Protein AF-A0A073J3J5-F1 (afdb_monomer)

Secondary structure (DSSP, 8-state):
-HHHHHHHHHH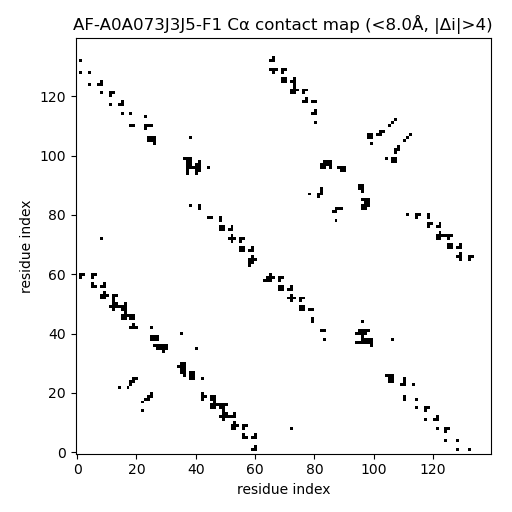HHHHHHHIIIIIS----SBPTTSSB-HHHHHHHHHHHHHHHHHHHHHHHHHTSSHHHHHHHHHHHHHHHHHTTTTSS--EETTEE----S-TTSHIIIIIHHHHHHHHHHHHHHHHHHHHHHHHTTTT-

Foldseek 3Di:
DLQVLLVVQLVLLVCQLCLCPHVQDWDADADPVRHGDLSVVLNVLSNVLSVLSNVLSVCSNVVHPQLVSLVSSLVSLVCSQCQQCPVPWDADDPHTHYHDPDCPGSCNPPRNVVSVVSSVSSNVSSVVSNVVVVVVVVVD

Mean predicted aligned error: 5.1 Å

Nearest PDB structures (foldseek):
  1yo7-assembly2_B  TM=6.141E-01  e=3.987E+00  Escherichia coli
  7uj2-assembly1_B  TM=2.692E-01  e=4.645E+00  Borreliella burgdorferi 297

Structure (mmCIF, N/CA/C/O backbone):
data_AF-A0A073J3J5-F1
#
_entry.id   AF-A0A073J3J5-F1
#
loop_
_atom_site.group_PDB
_atom_site.id
_atom_site.type_symbol
_atom_site.label_atom_id
_atom_site.label_alt_id
_atom_site.label_comp_id
_atom_site.label_asym_id
_atom_site.label_entity_id
_atom_site.label_seq_id
_atom_site.pdbx_PDB_ins_code
_atom_site.Cartn_x
_atom_site.Cartn_y
_atom_site.Cartn_z
_atom_site.occupancy
_atom_site.B_iso_or_equiv
_atom_site.auth_seq_id
_atom_site.auth_comp_id
_atom_site.auth_asym_id
_atom_site.auth_atom_id
_atom_site.pdbx_PDB_model_num
ATOM 1 N N . MET A 1 1 ? -12.048 -4.788 20.845 1.00 62.94 1 MET A N 1
ATOM 2 C CA . MET A 1 1 ? -12.140 -4.844 19.369 1.00 62.94 1 MET A CA 1
ATOM 3 C C . MET A 1 1 ? -11.304 -3.786 18.645 1.00 62.94 1 MET A C 1
ATOM 5 O O . MET A 1 1 ? -10.490 -4.190 17.842 1.00 62.94 1 MET A O 1
ATOM 9 N N . ARG A 1 2 ? -11.374 -2.472 18.931 1.00 74.94 2 ARG A N 1
ATOM 10 C CA . ARG A 1 2 ? -10.557 -1.470 18.193 1.00 74.94 2 ARG A CA 1
ATOM 11 C C . ARG A 1 2 ? -9.045 -1.758 18.168 1.00 74.94 2 ARG A C 1
ATOM 13 O O . ARG A 1 2 ? -8.444 -1.746 17.106 1.00 74.94 2 ARG A O 1
ATOM 20 N N . ARG A 1 3 ? -8.448 -2.045 19.331 1.00 85.81 3 ARG A N 1
ATOM 21 C CA . ARG A 1 3 ? -7.006 -2.322 19.459 1.00 85.81 3 ARG A CA 1
ATOM 22 C C . ARG A 1 3 ? -6.532 -3.499 18.587 1.00 85.81 3 ARG A C 1
ATOM 24 O O . ARG A 1 3 ? -5.619 -3.269 17.810 1.00 85.81 3 ARG A O 1
ATOM 31 N N . PRO A 1 4 ? -7.142 -4.702 18.612 1.00 88.06 4 PRO A N 1
ATOM 32 C CA . PRO A 1 4 ? -6.686 -5.789 17.743 1.00 88.06 4 PRO A CA 1
ATOM 33 C C . PRO A 1 4 ? -6.826 -5.472 16.246 1.00 88.06 4 PRO A C 1
ATOM 35 O O . PRO A 1 4 ? -5.890 -5.744 15.504 1.00 88.06 4 PRO A O 1
ATOM 38 N N . PHE A 1 5 ? -7.910 -4.815 15.805 1.00 90.06 5 PHE A N 1
ATOM 39 C CA . PHE A 1 5 ? -8.034 -4.376 14.405 1.00 90.06 5 PHE A CA 1
ATOM 40 C C . PHE A 1 5 ? -6.933 -3.383 14.013 1.00 90.06 5 PHE A C 1
ATOM 42 O O . PHE A 1 5 ? -6.322 -3.520 12.956 1.00 90.06 5 PHE A O 1
ATOM 49 N N . SER A 1 6 ? -6.630 -2.412 14.878 1.00 91.94 6 SER A N 1
ATOM 50 C CA . SER A 1 6 ? -5.545 -1.456 14.646 1.00 91.94 6 SER A CA 1
ATOM 51 C C . SER A 1 6 ? -4.160 -2.121 14.656 1.00 91.94 6 SER A C 1
ATOM 53 O O . SER A 1 6 ? -3.354 -1.807 13.791 1.00 91.94 6 SER A O 1
ATOM 55 N N . ALA A 1 7 ? -3.883 -3.068 15.563 1.00 94.06 7 ALA A N 1
ATOM 56 C CA . ALA A 1 7 ? -2.629 -3.840 15.549 1.00 94.06 7 ALA A CA 1
ATOM 57 C C . ALA A 1 7 ? -2.473 -4.615 14.242 1.00 94.06 7 ALA A C 1
ATOM 59 O O . ALA A 1 7 ? -1.440 -4.514 13.589 1.00 94.06 7 ALA A O 1
ATOM 60 N N . LEU A 1 8 ? -3.510 -5.356 13.846 1.00 95.38 8 LEU A N 1
ATOM 61 C CA . LEU A 1 8 ? -3.484 -6.147 12.622 1.00 95.38 8 LEU A CA 1
ATOM 62 C C . LEU A 1 8 ? -3.292 -5.259 11.386 1.00 95.38 8 LEU A C 1
ATOM 64 O O . LEU A 1 8 ? -2.480 -5.578 10.526 1.00 95.38 8 LEU A O 1
ATOM 68 N N . THR A 1 9 ? -3.972 -4.111 11.332 1.00 95.31 9 THR A N 1
ATOM 69 C CA . THR A 1 9 ? -3.800 -3.131 1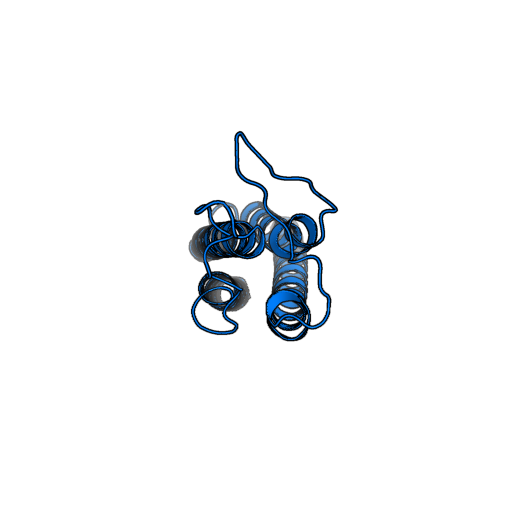0.245 1.00 95.31 9 THR A CA 1
ATOM 70 C C . THR A 1 9 ? -2.371 -2.590 10.202 1.00 95.31 9 THR A C 1
ATOM 72 O O . THR A 1 9 ? -1.794 -2.486 9.125 1.00 95.31 9 THR A O 1
ATOM 75 N N . ALA A 1 10 ? -1.765 -2.289 11.355 1.00 96.50 10 ALA A N 1
ATOM 76 C CA . ALA A 1 10 ? -0.377 -1.834 11.417 1.00 96.50 10 ALA A CA 1
ATOM 77 C C . ALA A 1 10 ? 0.608 -2.918 10.948 1.00 96.50 10 ALA A C 1
ATOM 79 O O . ALA A 1 10 ? 1.535 -2.611 10.204 1.00 96.50 10 ALA A O 1
ATOM 80 N N . LEU A 1 11 ? 0.387 -4.182 11.330 1.00 97.31 11 LEU A N 1
ATOM 81 C CA . LEU A 1 11 ? 1.205 -5.315 10.882 1.00 97.31 11 LEU A CA 1
ATOM 82 C C . LEU A 1 11 ? 1.104 -5.525 9.368 1.00 97.31 11 LEU A C 1
ATOM 84 O O . LEU A 1 11 ? 2.123 -5.691 8.702 1.00 97.31 11 LEU A O 1
ATOM 88 N N . LEU A 1 12 ? -0.108 -5.464 8.813 1.00 96.88 12 LEU A N 1
ATOM 89 C CA . LEU A 1 12 ? -0.324 -5.557 7.368 1.00 96.88 12 LEU A CA 1
ATOM 90 C C . LEU A 1 12 ? 0.291 -4.365 6.621 1.00 96.88 12 LEU A C 1
ATOM 92 O O . LEU A 1 12 ? 0.907 -4.554 5.575 1.00 96.88 12 LEU A O 1
ATOM 96 N N . GLY A 1 13 ? 0.201 -3.157 7.184 1.00 96.75 13 GLY A N 1
ATOM 97 C CA . GLY A 1 13 ? 0.874 -1.967 6.662 1.00 96.75 13 GLY A CA 1
ATOM 98 C C . GLY A 1 13 ? 2.399 -2.097 6.663 1.00 96.75 13 GLY A C 1
ATOM 99 O O . GLY A 1 13 ? 3.039 -1.741 5.678 1.00 96.75 13 GLY A O 1
ATOM 100 N N . ALA A 1 14 ? 2.987 -2.674 7.715 1.00 97.69 14 ALA A N 1
ATOM 101 C CA . ALA A 1 14 ? 4.421 -2.958 7.779 1.00 97.69 14 ALA A CA 1
ATOM 102 C C . ALA A 1 14 ? 4.846 -4.018 6.756 1.00 97.69 14 ALA A C 1
ATOM 104 O O . ALA A 1 14 ? 5.836 -3.825 6.051 1.00 97.69 14 ALA A O 1
ATOM 105 N N . ALA A 1 15 ? 4.069 -5.094 6.615 1.00 97.19 15 ALA A N 1
ATOM 106 C CA . ALA A 1 15 ? 4.304 -6.102 5.587 1.00 97.19 15 ALA A CA 1
ATOM 107 C C . ALA A 1 15 ? 4.225 -5.496 4.175 1.00 97.19 15 ALA A C 1
ATOM 109 O O . ALA A 1 15 ? 5.100 -5.759 3.354 1.00 97.19 15 ALA A O 1
ATOM 110 N N . LEU A 1 16 ? 3.237 -4.632 3.906 1.00 96.00 16 LEU A N 1
ATOM 111 C CA . LEU A 1 16 ? 3.147 -3.873 2.654 1.00 96.00 16 LEU A CA 1
ATOM 112 C C . LEU A 1 16 ? 4.370 -2.979 2.454 1.00 96.00 16 LEU A C 1
ATOM 114 O O . LEU A 1 16 ? 4.961 -3.012 1.378 1.00 96.00 16 LEU A O 1
ATOM 118 N N . ALA A 1 17 ? 4.784 -2.233 3.480 1.00 96.50 17 ALA A N 1
ATOM 119 C CA . ALA A 1 17 ? 5.889 -1.287 3.374 1.00 96.50 17 ALA A CA 1
ATOM 120 C C . ALA A 1 17 ? 7.223 -1.968 3.026 1.00 96.50 17 ALA A C 1
ATOM 122 O O . ALA A 1 17 ? 7.996 -1.461 2.211 1.00 96.50 17 ALA A O 1
ATOM 123 N N . LEU A 1 18 ? 7.460 -3.138 3.624 1.00 95.56 18 LEU A N 1
ATOM 124 C CA . LEU A 1 18 ? 8.656 -3.957 3.429 1.00 95.56 18 LEU A CA 1
ATOM 125 C C . LEU A 1 18 ? 8.578 -4.854 2.186 1.00 95.56 18 LEU A C 1
ATOM 127 O O . LEU A 1 18 ? 9.606 -5.352 1.723 1.00 95.56 18 LEU A O 1
ATOM 131 N N . SER A 1 19 ? 7.378 -5.074 1.639 1.00 92.88 19 SER A N 1
ATOM 132 C CA . SER A 1 19 ? 7.163 -6.000 0.525 1.00 92.88 19 SER A CA 1
ATOM 133 C C . SER A 1 19 ? 8.072 -5.756 -0.684 1.00 92.88 19 SER A C 1
ATOM 135 O O . SER A 1 19 ? 8.686 -6.725 -1.120 1.00 92.88 19 SER A O 1
ATOM 137 N N . PRO A 1 20 ? 8.267 -4.526 -1.197 1.00 89.62 20 PRO A N 1
ATOM 138 C CA . PRO A 1 20 ? 8.892 -4.344 -2.505 1.00 89.62 20 PRO A CA 1
ATOM 139 C C . PRO A 1 20 ? 10.418 -4.413 -2.480 1.00 89.62 20 PRO A C 1
ATOM 141 O O . PRO A 1 20 ? 11.023 -4.566 -3.534 1.00 89.62 20 PRO A O 1
ATOM 144 N N . PHE A 1 21 ? 11.048 -4.274 -1.310 1.00 90.12 21 PHE A N 1
ATOM 145 C CA . PHE A 1 21 ? 12.510 -4.177 -1.190 1.00 90.12 21 PHE A CA 1
ATOM 146 C C . PHE A 1 21 ? 13.124 -5.168 -0.200 1.00 90.12 21 PHE A C 1
ATOM 148 O O . PHE A 1 21 ? 14.340 -5.323 -0.188 1.00 90.12 21 PHE A O 1
ATOM 155 N N . VAL A 1 22 ? 12.308 -5.841 0.619 1.00 91.75 22 VAL A N 1
ATOM 156 C CA . VAL A 1 22 ? 12.794 -6.781 1.640 1.00 91.75 22 VAL A CA 1
ATOM 157 C C . VAL A 1 22 ? 12.150 -8.154 1.480 1.00 91.75 22 VAL A C 1
ATOM 159 O O . VAL A 1 22 ? 12.864 -9.142 1.362 1.00 91.75 22 VAL A O 1
ATOM 162 N N . LEU A 1 23 ? 10.814 -8.236 1.462 1.00 89.56 23 LEU A N 1
ATOM 163 C CA . LEU A 1 23 ? 10.126 -9.537 1.483 1.00 89.56 23 LEU A CA 1
ATOM 164 C C . LEU A 1 23 ? 10.008 -10.169 0.090 1.00 89.56 23 LEU A C 1
ATOM 166 O O . LEU A 1 23 ? 10.239 -11.363 -0.073 1.00 89.56 23 LEU A O 1
ATOM 170 N N . PHE A 1 24 ? 9.632 -9.368 -0.906 1.00 89.75 24 PHE A N 1
ATOM 171 C CA . PHE A 1 24 ? 9.368 -9.798 -2.279 1.00 89.75 24 PHE A CA 1
ATOM 172 C C . PHE A 1 24 ? 9.971 -8.772 -3.249 1.00 89.75 24 PHE A C 1
ATOM 174 O O . PHE A 1 24 ? 9.236 -7.979 -3.850 1.00 89.75 24 PHE A O 1
ATOM 181 N N . PRO A 1 25 ? 11.309 -8.733 -3.363 1.00 86.25 25 PRO A N 1
ATOM 182 C CA . PRO A 1 25 ? 12.010 -7.650 -4.032 1.00 86.25 25 PRO A CA 1
ATOM 183 C C . PRO A 1 25 ? 11.570 -7.484 -5.491 1.00 86.25 25 PRO A C 1
ATOM 185 O O . PRO A 1 25 ? 11.537 -8.443 -6.263 1.00 86.25 25 PRO A O 1
ATOM 188 N N . VAL A 1 26 ? 11.237 -6.249 -5.867 1.00 87.06 26 VAL A N 1
ATOM 189 C CA . VAL A 1 26 ? 10.962 -5.869 -7.258 1.00 87.06 26 VAL A CA 1
ATOM 190 C C . VAL A 1 26 ? 12.257 -5.747 -8.059 1.00 87.06 26 VAL A C 1
ATOM 192 O O . VAL A 1 26 ? 13.355 -5.681 -7.511 1.00 87.06 26 VAL A O 1
ATOM 195 N N . CYS A 1 27 ? 12.138 -5.654 -9.383 1.00 84.88 27 CYS A N 1
ATOM 196 C CA . CYS A 1 27 ? 13.269 -5.360 -10.256 1.00 84.88 27 CYS A CA 1
ATOM 197 C C . CYS A 1 27 ? 13.848 -3.967 -9.933 1.00 84.88 27 CYS A C 1
ATOM 199 O O . CYS A 1 27 ? 13.198 -2.952 -10.188 1.00 84.88 27 CYS A O 1
ATOM 201 N N . THR A 1 28 ? 15.063 -3.927 -9.377 1.00 75.50 28 THR A N 1
ATOM 202 C CA . THR A 1 28 ? 15.784 -2.694 -8.998 1.00 75.50 28 THR A CA 1
ATOM 203 C C . THR A 1 28 ? 16.883 -2.296 -9.983 1.00 75.50 28 THR A C 1
ATOM 205 O O . THR A 1 28 ? 17.466 -1.222 -9.840 1.00 75.50 28 THR A O 1
ATOM 208 N N . ALA A 1 29 ? 17.165 -3.141 -10.979 1.00 76.12 29 ALA A N 1
ATOM 209 C CA . ALA A 1 29 ? 18.193 -2.892 -11.981 1.00 76.12 29 ALA A CA 1
ATOM 210 C C . ALA A 1 29 ? 17.928 -1.597 -12.767 1.00 76.12 29 ALA A C 1
ATOM 212 O O . ALA A 1 29 ? 16.776 -1.211 -12.998 1.00 76.12 29 ALA A O 1
ATOM 213 N N . ALA A 1 30 ? 19.007 -0.940 -13.195 1.00 73.31 30 ALA A N 1
ATOM 214 C CA . ALA A 1 30 ? 18.917 0.212 -14.077 1.00 73.31 30 ALA A CA 1
ATOM 215 C C . ALA A 1 30 ? 18.324 -0.210 -15.432 1.00 73.31 30 ALA A C 1
ATOM 217 O O . ALA A 1 30 ? 18.684 -1.241 -16.002 1.00 73.31 30 ALA A O 1
ATOM 218 N N . ALA A 1 31 ? 17.395 0.590 -15.944 1.00 72.56 31 ALA A N 1
ATOM 219 C CA . ALA A 1 31 ? 16.923 0.494 -17.313 1.00 72.56 31 ALA A CA 1
ATOM 220 C C . ALA A 1 31 ? 18.065 0.831 -18.289 1.00 72.56 31 ALA A C 1
ATOM 222 O O . ALA A 1 31 ? 19.016 1.525 -17.932 1.00 72.56 31 ALA A O 1
ATOM 223 N N . ALA A 1 32 ? 17.938 0.406 -19.549 1.00 68.00 32 ALA A N 1
ATOM 224 C CA . ALA A 1 32 ? 18.954 0.614 -20.589 1.00 68.00 32 ALA A CA 1
ATOM 225 C C . ALA A 1 32 ? 19.352 2.093 -20.815 1.00 68.00 32 ALA A C 1
ATOM 227 O O . ALA A 1 32 ? 20.426 2.362 -21.338 1.00 68.00 32 ALA A O 1
ATOM 228 N N . GLY A 1 33 ? 18.512 3.049 -20.399 1.00 66.56 33 GLY A N 1
ATOM 229 C CA . GLY A 1 33 ? 18.791 4.491 -20.434 1.00 66.56 33 GLY A CA 1
ATOM 230 C C . GLY A 1 33 ? 19.379 5.079 -19.143 1.00 66.56 33 GLY A C 1
ATOM 231 O O . GLY A 1 33 ? 19.341 6.291 -18.973 1.00 66.56 33 GLY A O 1
ATOM 232 N N . GLY A 1 34 ? 19.842 4.256 -18.196 1.00 74.50 34 GLY A N 1
ATOM 233 C CA . GLY A 1 34 ? 20.447 4.695 -16.928 1.00 74.50 34 GLY A CA 1
ATOM 234 C C . GLY A 1 34 ? 19.461 5.078 -15.812 1.00 74.50 34 GLY A C 1
ATOM 235 O O . GLY A 1 34 ? 19.879 5.246 -14.671 1.00 74.50 34 GLY A O 1
ATOM 236 N N . GLY A 1 35 ? 18.158 5.184 -16.105 1.00 76.88 35 GLY A N 1
ATOM 237 C CA . GLY A 1 35 ? 17.099 5.424 -15.111 1.00 76.88 35 GLY A CA 1
ATOM 238 C C . GLY A 1 35 ? 16.604 4.151 -14.411 1.00 76.88 35 GLY A C 1
ATOM 239 O O . GLY A 1 35 ? 16.991 3.042 -14.766 1.00 76.88 35 GLY A O 1
ATOM 240 N N . HIS A 1 36 ? 15.704 4.276 -13.433 1.00 84.56 36 HIS A N 1
ATOM 241 C CA . HIS A 1 36 ? 15.099 3.113 -12.771 1.00 84.56 36 HIS A CA 1
ATOM 242 C C . HIS A 1 36 ? 13.957 2.497 -13.594 1.00 84.56 36 HIS A C 1
ATOM 244 O O . HIS A 1 36 ? 13.231 3.185 -14.314 1.00 84.56 36 HIS A O 1
ATOM 250 N N . MET A 1 37 ? 13.755 1.182 -13.463 1.00 87.31 37 MET A N 1
ATOM 251 C CA . MET A 1 37 ? 12.594 0.507 -14.050 1.00 87.31 37 MET A CA 1
ATOM 252 C C . MET A 1 37 ? 11.281 0.960 -13.394 1.00 87.31 37 MET A C 1
ATOM 254 O O . MET A 1 37 ? 11.246 1.323 -12.220 1.00 87.31 37 MET A O 1
ATOM 258 N N . LYS A 1 38 ? 10.164 0.841 -14.125 1.00 89.75 38 LYS A N 1
ATOM 259 C CA . LYS A 1 38 ? 8.812 1.164 -13.617 1.00 89.75 38 LYS A CA 1
ATOM 260 C C . LYS A 1 38 ? 8.487 0.446 -12.296 1.00 89.75 38 LYS A C 1
ATOM 262 O O . LYS A 1 38 ? 7.917 1.040 -11.381 1.00 89.75 38 LYS A O 1
ATOM 267 N N . CYS A 1 39 ? 8.949 -0.803 -12.188 1.00 90.31 39 CYS A N 1
ATOM 268 C CA . CYS A 1 39 ? 8.811 -1.673 -11.023 1.00 90.31 39 CYS A CA 1
ATOM 269 C C . CYS A 1 39 ? 9.389 -1.051 -9.739 1.00 90.31 39 CYS A C 1
ATOM 271 O O . CYS A 1 39 ? 8.812 -1.209 -8.665 1.00 90.31 39 CYS A O 1
ATOM 273 N N . TRP A 1 40 ? 10.483 -0.296 -9.852 1.00 91.12 40 TRP A N 1
ATOM 274 C CA . TRP A 1 4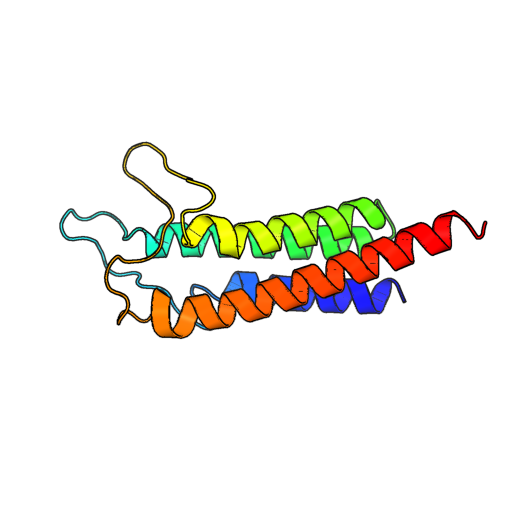0 ? 11.110 0.391 -8.726 1.00 91.12 40 TRP A CA 1
ATOM 275 C C . TRP A 1 40 ? 10.242 1.545 -8.204 1.00 91.12 40 TRP A C 1
ATOM 277 O O . TRP A 1 40 ? 10.008 1.639 -6.999 1.00 91.12 40 TRP A O 1
ATOM 287 N N . TYR A 1 41 ? 9.676 2.365 -9.100 1.00 92.12 41 TYR A N 1
ATOM 288 C CA . TYR A 1 41 ? 8.747 3.442 -8.725 1.00 92.12 41 TYR A CA 1
ATOM 289 C C . TYR A 1 41 ? 7.456 2.895 -8.105 1.00 92.12 41 TYR A C 1
ATOM 291 O O . TYR A 1 41 ? 6.962 3.441 -7.119 1.00 92.12 41 TYR A O 1
ATOM 299 N N . SER A 1 42 ? 6.933 1.780 -8.628 1.00 93.31 42 SER A N 1
ATOM 300 C CA . SER A 1 42 ? 5.833 1.053 -7.981 1.00 93.31 42 SER A CA 1
ATOM 301 C C . SER A 1 42 ? 6.208 0.550 -6.591 1.00 93.31 42 SER A C 1
ATOM 303 O O . SER A 1 42 ? 5.393 0.653 -5.678 1.00 93.31 42 SER A O 1
ATOM 305 N N . GLY A 1 43 ? 7.429 0.044 -6.413 1.00 93.31 43 GLY A N 1
ATOM 306 C CA . GLY A 1 43 ? 7.927 -0.374 -5.107 1.00 93.31 43 GLY A CA 1
ATOM 307 C C . GLY A 1 43 ? 7.955 0.778 -4.106 1.00 93.31 43 GLY A C 1
ATOM 308 O O . GLY A 1 43 ? 7.381 0.661 -3.028 1.00 93.31 43 GLY A O 1
ATOM 309 N N . LEU A 1 44 ? 8.511 1.931 -4.485 1.00 94.31 44 LEU A N 1
ATOM 310 C CA . LEU A 1 44 ? 8.487 3.131 -3.641 1.00 94.31 44 LEU A CA 1
ATOM 311 C C . LEU A 1 44 ? 7.068 3.573 -3.282 1.00 94.31 44 LEU A C 1
ATOM 313 O O . LEU A 1 44 ? 6.799 3.906 -2.127 1.00 94.31 44 LEU A O 1
ATOM 317 N N . PHE A 1 45 ? 6.155 3.549 -4.254 1.00 95.25 45 PHE A N 1
ATOM 318 C CA . PHE A 1 45 ? 4.757 3.895 -4.027 1.00 95.25 45 PHE A CA 1
ATOM 319 C C . PHE A 1 45 ? 4.100 2.963 -2.999 1.00 95.25 45 PHE A C 1
ATOM 321 O O . PHE A 1 45 ? 3.486 3.438 -2.043 1.00 95.25 45 PHE A O 1
ATOM 328 N N . ILE A 1 46 ? 4.272 1.645 -3.150 1.00 96.25 46 ILE A N 1
ATOM 329 C CA . ILE A 1 46 ? 3.748 0.649 -2.203 1.00 96.25 46 ILE A CA 1
ATOM 330 C C . ILE A 1 46 ? 4.358 0.858 -0.814 1.00 96.25 46 ILE A C 1
ATOM 332 O O . ILE A 1 46 ? 3.631 0.820 0.180 1.00 96.25 46 ILE A O 1
ATOM 336 N N . THR A 1 47 ? 5.664 1.132 -0.730 1.00 96.94 47 THR A N 1
ATOM 337 C CA . THR A 1 47 ? 6.329 1.427 0.543 1.00 96.94 47 THR A CA 1
ATOM 338 C C . THR A 1 47 ? 5.715 2.648 1.227 1.00 96.94 47 THR A C 1
ATOM 340 O O . THR A 1 47 ? 5.337 2.569 2.398 1.00 96.94 47 THR A O 1
ATOM 343 N N . ALA A 1 48 ? 5.541 3.751 0.496 1.00 97.19 48 ALA A N 1
ATOM 344 C CA . ALA A 1 48 ? 4.929 4.970 1.017 1.00 97.19 48 ALA A CA 1
ATOM 345 C C . ALA A 1 48 ? 3.483 4.736 1.490 1.00 97.19 48 ALA A C 1
ATOM 347 O O . ALA A 1 48 ? 3.114 5.147 2.590 1.00 97.19 48 ALA A O 1
ATOM 348 N N . MET A 1 49 ? 2.670 4.022 0.707 1.00 97.88 49 MET A N 1
ATOM 349 C CA . MET A 1 49 ? 1.297 3.687 1.094 1.00 97.88 49 MET A CA 1
ATOM 350 C C . MET A 1 49 ? 1.243 2.744 2.304 1.00 97.88 49 MET A C 1
ATOM 352 O O . MET A 1 49 ? 0.392 2.922 3.173 1.00 97.88 49 MET A O 1
ATOM 356 N N . GLY A 1 50 ? 2.176 1.796 2.433 1.00 97.19 50 GLY A N 1
ATOM 357 C CA . GLY A 1 50 ? 2.311 0.965 3.634 1.00 97.19 50 GLY A CA 1
ATOM 358 C C . GLY A 1 50 ? 2.556 1.799 4.898 1.00 97.19 50 GLY A C 1
ATOM 359 O O . GLY A 1 50 ? 1.929 1.563 5.933 1.00 97.19 50 GLY A O 1
ATOM 360 N N . VAL A 1 51 ? 3.378 2.851 4.804 1.00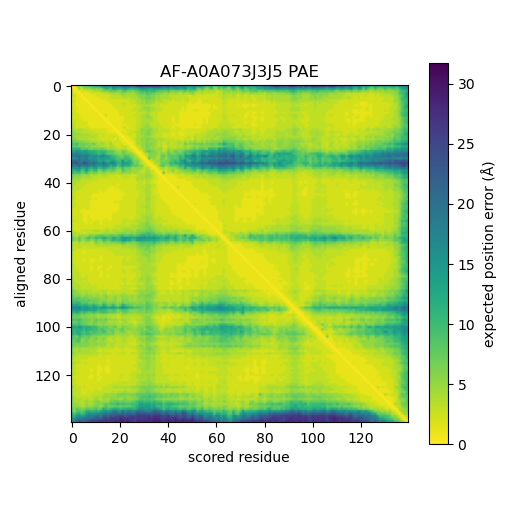 97.94 51 VAL A N 1
ATOM 361 C CA . VAL A 1 51 ? 3.579 3.822 5.898 1.00 97.94 51 VAL A CA 1
ATOM 362 C C . VAL A 1 51 ? 2.291 4.588 6.218 1.00 97.94 51 VAL A C 1
ATOM 364 O O . VAL A 1 51 ? 1.961 4.760 7.393 1.00 97.94 51 VAL A O 1
ATOM 367 N N . VAL A 1 52 ? 1.515 4.992 5.205 1.00 97.88 52 VAL A N 1
ATOM 368 C CA . VAL A 1 52 ? 0.196 5.627 5.405 1.00 97.88 52 VAL A CA 1
ATOM 369 C C . VAL A 1 52 ? -0.763 4.692 6.150 1.00 97.88 52 VAL A C 1
ATOM 371 O O . VAL A 1 52 ? -1.433 5.127 7.089 1.00 97.88 52 VAL A O 1
ATOM 374 N N . VAL A 1 53 ? -0.790 3.401 5.801 1.00 97.56 53 VAL A N 1
ATOM 375 C CA . VAL A 1 53 ? -1.594 2.382 6.501 1.00 97.56 53 VAL A CA 1
ATOM 376 C C . VAL A 1 53 ? -1.186 2.277 7.975 1.00 97.56 53 VAL A C 1
ATOM 378 O O . VAL A 1 53 ? -2.056 2.274 8.850 1.00 97.56 53 VAL A O 1
ATOM 381 N N . ILE A 1 54 ? 0.117 2.257 8.278 1.00 97.62 54 ILE A N 1
ATOM 382 C CA . ILE A 1 54 ? 0.622 2.243 9.662 1.00 97.62 54 ILE A CA 1
ATOM 383 C C . ILE A 1 54 ? 0.178 3.504 10.415 1.00 97.62 54 ILE A C 1
ATOM 385 O O . ILE A 1 54 ? -0.347 3.410 11.527 1.00 97.62 54 ILE A O 1
ATOM 389 N N . ALA A 1 55 ? 0.349 4.688 9.821 1.00 96.38 55 ALA A N 1
ATOM 390 C CA . ALA A 1 55 ? -0.039 5.952 10.444 1.00 96.38 55 ALA A CA 1
ATOM 391 C C . ALA A 1 55 ? -1.547 5.996 10.749 1.00 96.38 55 ALA A C 1
ATOM 393 O O . ALA A 1 55 ? -1.955 6.362 11.856 1.00 96.38 55 ALA A O 1
ATOM 394 N N . ALA A 1 56 ? -2.379 5.546 9.806 1.00 94.31 56 ALA A N 1
ATOM 395 C CA . ALA A 1 56 ? -3.819 5.431 9.997 1.00 94.31 56 ALA A CA 1
ATOM 396 C C . ALA A 1 56 ? -4.164 4.450 11.132 1.00 94.31 56 ALA A C 1
ATOM 398 O O . ALA A 1 56 ? -4.958 4.770 12.022 1.00 94.31 56 ALA A O 1
ATOM 399 N N . ALA A 1 57 ? -3.506 3.290 11.176 1.00 93.62 57 ALA A N 1
ATOM 400 C CA . ALA A 1 57 ? -3.682 2.315 12.246 1.00 93.62 57 ALA A CA 1
ATOM 401 C C . ALA A 1 57 ? -3.346 2.894 13.633 1.00 93.62 57 ALA A C 1
ATOM 403 O O . ALA A 1 57 ? -4.084 2.656 14.592 1.00 93.62 57 ALA A O 1
ATOM 404 N N . LEU A 1 58 ? -2.289 3.706 13.747 1.00 93.88 58 LEU A N 1
ATOM 405 C CA . LEU A 1 58 ? -1.912 4.388 14.992 1.00 93.88 58 LEU A CA 1
ATOM 406 C C . LEU A 1 58 ? -2.939 5.451 15.417 1.00 93.88 58 LEU A C 1
ATOM 408 O O . LEU A 1 58 ? -3.260 5.559 16.607 1.00 93.88 58 LEU A O 1
ATOM 412 N N . CYS A 1 59 ? -3.506 6.203 14.469 1.00 90.44 59 CYS A N 1
ATOM 413 C CA . CYS A 1 59 ? -4.611 7.131 14.736 1.00 90.44 59 CYS A CA 1
ATOM 414 C C . CYS A 1 59 ? -5.825 6.393 15.320 1.00 90.44 59 CYS A C 1
ATOM 416 O O . CYS A 1 59 ? -6.319 6.754 16.398 1.00 90.44 59 CYS A O 1
ATOM 418 N N . ALA A 1 60 ? -6.234 5.297 14.671 1.00 89.00 60 ALA A N 1
ATOM 419 C CA . ALA A 1 60 ? -7.307 4.435 15.154 1.00 89.00 60 ALA A CA 1
ATOM 420 C C . ALA A 1 60 ? -6.972 3.821 16.524 1.00 89.00 60 ALA A C 1
ATOM 422 O O . ALA A 1 60 ? -7.833 3.781 17.406 1.00 89.00 60 ALA A O 1
ATOM 423 N N . TRP A 1 61 ? -5.720 3.420 16.769 1.00 89.56 61 TRP A N 1
ATOM 424 C CA . TRP A 1 61 ? -5.276 2.875 18.056 1.00 89.56 61 TRP A CA 1
ATOM 425 C C . TRP A 1 61 ? -5.492 3.870 19.199 1.00 89.56 61 TRP A C 1
ATOM 427 O O . TRP A 1 61 ? -6.096 3.524 20.222 1.00 89.56 61 TRP A O 1
ATOM 437 N N . ARG A 1 62 ? -5.098 5.134 18.993 1.00 88.50 62 ARG A N 1
ATOM 438 C CA . ARG A 1 62 ? -5.308 6.247 19.939 1.00 88.50 62 ARG A CA 1
ATOM 439 C C . ARG A 1 62 ? -6.781 6.638 20.103 1.00 88.50 62 ARG A C 1
ATOM 441 O O . ARG A 1 62 ? -7.116 7.373 21.022 1.00 88.50 62 ARG A O 1
ATOM 448 N N . GLY A 1 63 ? -7.675 6.105 19.269 1.00 81.75 63 GLY A N 1
ATOM 449 C CA . GLY A 1 63 ? -9.117 6.351 19.342 1.00 81.75 63 GLY A CA 1
ATOM 450 C C . GLY A 1 63 ? -9.564 7.643 18.684 1.00 81.75 63 GLY A C 1
ATOM 451 O O . GLY A 1 63 ? -10.709 8.045 18.863 1.00 81.75 63 GLY A O 1
ATOM 452 N N . ARG A 1 64 ? -8.683 8.275 17.910 1.00 75.94 64 ARG A N 1
ATOM 453 C CA . ARG A 1 64 ? -9.005 9.456 17.114 1.00 75.94 64 ARG A CA 1
ATOM 454 C C . ARG A 1 64 ? -9.396 8.994 15.722 1.00 75.94 64 ARG A C 1
ATOM 456 O O . ARG A 1 64 ? -8.733 8.121 15.173 1.00 75.94 64 ARG A O 1
ATOM 463 N N . LEU A 1 65 ? -10.442 9.601 15.156 1.00 82.06 65 LEU A N 1
ATOM 464 C CA . LEU A 1 65 ? -10.752 9.457 13.730 1.00 82.06 65 LEU A CA 1
ATOM 465 C C . LEU A 1 65 ? -10.851 7.977 13.294 1.00 82.06 65 LEU A C 1
ATOM 467 O O . LEU A 1 65 ? -10.361 7.605 12.240 1.00 82.06 65 LEU A O 1
ATOM 471 N N . VAL A 1 66 ? -11.456 7.115 14.123 1.00 84.19 66 VAL A N 1
ATOM 472 C CA . VAL A 1 66 ? -11.380 5.648 13.964 1.00 84.19 66 VAL A CA 1
ATOM 473 C C . VAL A 1 66 ? -11.931 5.178 12.616 1.00 84.19 66 VAL A C 1
ATOM 475 O O . VAL A 1 66 ? -11.232 4.486 11.885 1.00 84.19 66 VAL A O 1
ATOM 478 N N . ALA A 1 67 ? -13.159 5.575 12.277 1.00 86.88 67 ALA A N 1
ATOM 479 C CA . ALA A 1 67 ? -13.774 5.242 10.994 1.00 86.88 67 ALA A CA 1
ATOM 480 C C . ALA A 1 67 ? -12.959 5.775 9.795 1.00 86.88 67 ALA A C 1
ATOM 482 O O . ALA A 1 67 ? -12.537 4.964 8.970 1.00 86.88 67 ALA A O 1
ATOM 483 N N . PRO A 1 68 ? -12.637 7.084 9.703 1.00 89.12 68 PRO A N 1
ATOM 484 C CA . PRO A 1 68 ? -11.849 7.584 8.577 1.00 89.12 68 PRO A CA 1
ATOM 485 C C . PRO A 1 68 ? -10.436 6.991 8.519 1.00 89.12 68 PRO A C 1
ATOM 487 O O . PRO A 1 68 ? -9.921 6.788 7.429 1.00 89.12 68 PRO A O 1
ATOM 490 N N . ALA A 1 69 ? -9.820 6.628 9.647 1.00 91.69 69 ALA A N 1
ATOM 491 C CA . ALA A 1 69 ? -8.529 5.945 9.651 1.00 91.69 69 ALA A CA 1
ATOM 492 C C . ALA A 1 69 ? -8.595 4.567 8.970 1.00 91.69 69 ALA A C 1
ATOM 494 O O . ALA A 1 69 ? -7.748 4.258 8.135 1.00 91.69 69 ALA A O 1
ATOM 495 N N . PHE A 1 70 ? -9.610 3.751 9.266 1.00 92.12 70 PHE A N 1
ATOM 496 C CA . PHE A 1 70 ? -9.778 2.463 8.584 1.00 92.12 70 PHE A CA 1
ATOM 497 C C . PHE A 1 70 ? -10.130 2.624 7.099 1.00 92.12 70 PHE A C 1
ATOM 499 O O . PHE A 1 70 ? -9.641 1.852 6.276 1.00 92.12 70 PHE A O 1
ATOM 506 N N . ALA A 1 71 ? -10.905 3.653 6.742 1.00 93.62 71 ALA A N 1
ATOM 507 C CA . ALA A 1 71 ? -11.187 3.975 5.344 1.00 93.62 71 ALA A CA 1
ATOM 508 C C . ALA A 1 71 ? -9.914 4.380 4.577 1.00 93.62 71 ALA A C 1
ATOM 510 O O . ALA A 1 71 ? -9.658 3.859 3.494 1.00 93.62 71 ALA A O 1
ATOM 511 N N . VAL A 1 72 ? -9.080 5.249 5.161 1.00 95.19 72 VAL A N 1
ATOM 512 C CA . VAL A 1 72 ? -7.791 5.661 4.579 1.00 95.19 72 VAL A CA 1
ATOM 513 C C . VAL A 1 72 ? -6.855 4.465 4.418 1.00 95.19 72 VAL A C 1
ATOM 515 O O . VAL A 1 72 ? -6.243 4.318 3.364 1.00 95.19 72 VAL A O 1
ATOM 518 N N . ALA A 1 73 ? -6.773 3.582 5.417 1.00 95.38 73 ALA A N 1
ATOM 519 C CA . ALA A 1 73 ? -5.959 2.372 5.328 1.00 95.38 73 ALA A CA 1
ATOM 520 C C . ALA A 1 73 ? -6.413 1.449 4.182 1.00 95.38 73 ALA A C 1
ATOM 522 O O . ALA A 1 73 ? -5.581 0.981 3.406 1.00 95.38 73 ALA A O 1
ATOM 523 N N . ALA A 1 74 ? -7.724 1.224 4.038 1.00 95.50 74 ALA A N 1
ATOM 524 C CA . ALA A 1 74 ? -8.271 0.412 2.953 1.00 95.50 74 ALA A CA 1
ATOM 525 C C . ALA A 1 74 ? -8.009 1.044 1.575 1.00 95.50 74 ALA A C 1
ATOM 527 O O . ALA A 1 74 ? -7.574 0.350 0.658 1.00 95.50 74 ALA A O 1
ATOM 528 N N . ALA A 1 75 ? -8.212 2.357 1.438 1.00 96.75 75 ALA A N 1
ATOM 529 C CA . ALA A 1 75 ? -7.962 3.076 0.191 1.00 96.75 75 ALA A CA 1
ATOM 530 C C . ALA A 1 75 ? -6.474 3.053 -0.200 1.00 96.75 75 ALA A C 1
ATOM 532 O O . ALA A 1 75 ? -6.145 2.724 -1.338 1.00 96.75 75 ALA A O 1
ATOM 533 N N . ALA A 1 76 ? -5.573 3.336 0.747 1.00 96.75 76 ALA A N 1
ATOM 534 C CA . ALA A 1 76 ? -4.129 3.293 0.520 1.00 96.75 76 ALA A CA 1
ATOM 535 C C . ALA A 1 76 ? -3.666 1.892 0.095 1.00 96.75 76 ALA A C 1
ATOM 537 O O . ALA A 1 76 ? -2.923 1.756 -0.874 1.00 96.75 76 ALA A O 1
ATOM 538 N N . ALA A 1 77 ? -4.160 0.843 0.762 1.00 96.75 77 ALA A N 1
ATOM 539 C CA . ALA A 1 77 ? -3.868 -0.533 0.374 1.00 96.75 77 ALA A CA 1
ATOM 540 C C . ALA A 1 77 ? -4.402 -0.860 -1.027 1.00 96.75 77 ALA A C 1
ATOM 542 O O . ALA A 1 77 ? -3.686 -1.448 -1.830 1.00 96.75 77 ALA A O 1
ATOM 543 N N . LEU A 1 78 ? -5.628 -0.453 -1.363 1.00 96.88 78 LEU A N 1
ATOM 544 C CA . LEU A 1 78 ? -6.195 -0.705 -2.687 1.00 96.88 78 LEU A CA 1
ATOM 545 C C . LEU A 1 78 ? -5.363 -0.046 -3.801 1.00 96.88 78 LEU A C 1
ATOM 547 O O . LEU A 1 78 ? -5.111 -0.664 -4.837 1.00 96.88 78 LEU A O 1
ATOM 551 N N . LEU A 1 79 ? -4.866 1.173 -3.567 1.00 96.94 79 LEU A N 1
ATOM 552 C CA . LEU A 1 79 ? -3.970 1.859 -4.501 1.00 96.94 79 LEU A CA 1
ATOM 553 C C . LEU A 1 79 ? -2.664 1.087 -4.741 1.00 96.94 79 LEU A C 1
ATOM 555 O O . LEU A 1 79 ? -2.171 1.094 -5.870 1.00 96.94 79 LEU A O 1
ATOM 559 N N . CYS A 1 80 ? -2.136 0.367 -3.742 1.00 96.31 80 CYS A N 1
ATOM 560 C CA . CYS A 1 80 ? -0.960 -0.500 -3.909 1.00 96.31 80 CYS A CA 1
ATOM 561 C C . CYS A 1 80 ? -1.165 -1.607 -4.951 1.00 96.31 80 CYS A C 1
ATOM 563 O O . CYS A 1 80 ? -0.181 -2.125 -5.470 1.00 96.31 80 CYS A O 1
ATOM 565 N N . TRP A 1 81 ? -2.411 -1.979 -5.258 1.00 95.69 81 TRP A N 1
ATOM 566 C CA . TRP A 1 81 ? -2.724 -2.930 -6.325 1.00 95.69 81 TRP A CA 1
ATOM 567 C C . TRP A 1 81 ? -3.115 -2.226 -7.631 1.00 95.69 81 TRP A C 1
ATOM 569 O O . TRP A 1 81 ? -2.634 -2.604 -8.698 1.00 95.69 81 TRP A O 1
ATOM 579 N N . LEU A 1 82 ? -3.932 -1.169 -7.564 1.00 95.12 82 LEU A N 1
ATOM 580 C CA . LEU A 1 82 ? -4.433 -0.463 -8.752 1.00 95.12 82 LEU A CA 1
ATOM 581 C C . LEU A 1 82 ? -3.332 0.254 -9.543 1.00 95.12 82 LEU A C 1
ATOM 583 O O . LEU A 1 82 ? -3.346 0.228 -10.775 1.00 95.12 82 LEU A O 1
ATOM 587 N N . VAL A 1 83 ? -2.389 0.900 -8.852 1.00 94.69 83 VAL A N 1
ATOM 588 C CA . VAL A 1 83 ? -1.342 1.704 -9.499 1.00 94.69 83 VAL A CA 1
ATOM 589 C C . VAL A 1 83 ? -0.348 0.823 -10.263 1.00 94.69 83 VAL A C 1
ATOM 591 O O . VAL A 1 83 ? -0.136 1.071 -11.450 1.00 94.69 83 VAL A O 1
ATOM 594 N N . PRO A 1 84 ? 0.241 -0.239 -9.674 1.00 91.44 84 PRO A N 1
ATOM 595 C CA . PRO A 1 84 ? 1.202 -1.068 -10.404 1.00 91.44 84 PRO A CA 1
ATOM 596 C C . PRO A 1 84 ? 0.583 -1.830 -11.580 1.00 91.44 84 PRO A C 1
ATOM 598 O O . PRO A 1 84 ? 1.246 -1.995 -12.603 1.00 91.44 84 PRO A O 1
ATOM 601 N N . ASN A 1 85 ? -0.691 -2.225 -11.470 1.00 92.44 85 ASN A N 1
ATOM 602 C CA . ASN A 1 85 ? -1.446 -2.843 -12.568 1.00 92.44 85 ASN A CA 1
ATOM 603 C C . ASN A 1 85 ? -1.883 -1.836 -13.649 1.00 92.44 85 ASN A C 1
ATOM 605 O O . ASN A 1 85 ? -2.490 -2.223 -14.642 1.00 92.44 85 ASN A O 1
ATOM 609 N N . GLY A 1 86 ? -1.584 -0.543 -13.483 1.00 89.31 86 GLY A N 1
ATOM 610 C CA . GLY A 1 86 ? -1.867 0.487 -14.480 1.00 89.31 86 GLY A CA 1
ATOM 611 C C . GLY A 1 86 ? -3.333 0.913 -14.572 1.00 89.31 86 GLY A C 1
ATOM 612 O O . GLY A 1 86 ? -3.665 1.667 -15.481 1.00 89.31 86 GLY A O 1
ATOM 613 N N . VAL A 1 87 ? -4.191 0.483 -13.639 1.00 92.62 87 VAL A N 1
ATOM 614 C CA . VAL A 1 87 ? -5.595 0.928 -13.559 1.00 92.62 87 VAL A CA 1
ATOM 615 C C . VAL A 1 87 ? -5.659 2.404 -13.171 1.00 92.62 87 VAL A C 1
ATOM 617 O O . VAL A 1 87 ? -6.433 3.167 -13.743 1.00 92.62 87 VAL A O 1
ATOM 620 N N . VAL A 1 88 ? -4.810 2.816 -12.223 1.00 92.75 88 VAL A N 1
ATOM 621 C CA . VAL A 1 88 ? -4.602 4.225 -11.868 1.00 92.75 88 VAL A CA 1
ATOM 622 C C . VAL A 1 88 ? -3.221 4.643 -12.375 1.00 92.75 88 VAL A C 1
ATOM 624 O O . VAL A 1 88 ? -2.213 4.244 -11.783 1.00 92.75 88 VAL A O 1
ATOM 627 N N . PRO A 1 89 ? -3.134 5.411 -13.474 1.00 90.62 89 PRO A N 1
ATOM 628 C CA . PRO A 1 89 ? -1.852 5.832 -14.012 1.00 90.62 89 PRO A CA 1
ATOM 629 C C . PRO A 1 89 ? -1.209 6.872 -13.089 1.00 90.62 89 PRO A C 1
ATOM 631 O O . PRO A 1 89 ? -1.763 7.943 -12.859 1.00 90.62 89 PRO A O 1
ATOM 634 N N . ILE A 1 90 ? -0.015 6.558 -12.584 1.00 90.75 90 ILE A N 1
ATOM 635 C CA . ILE A 1 90 ? 0.842 7.506 -11.867 1.00 90.75 90 ILE A CA 1
ATOM 636 C C . ILE A 1 90 ? 2.170 7.606 -12.617 1.00 90.75 90 ILE A C 1
ATOM 638 O O . ILE A 1 90 ? 2.925 6.635 -12.728 1.00 90.75 90 ILE A O 1
ATOM 642 N N . SER A 1 91 ? 2.442 8.791 -13.148 1.00 90.81 91 SER A N 1
ATOM 643 C CA . SER A 1 91 ? 3.661 9.115 -13.886 1.00 90.81 91 SER A CA 1
ATOM 644 C C . SER A 1 91 ? 3.975 10.601 -13.771 1.00 90.81 91 SER A C 1
ATOM 646 O O . SER A 1 91 ? 3.068 11.407 -13.575 1.00 90.81 91 SER A O 1
ATOM 648 N N . GLY A 1 92 ? 5.244 10.947 -13.940 1.00 85.25 92 GLY A N 1
ATOM 649 C CA . GLY A 1 92 ? 5.720 12.320 -14.074 1.00 85.25 92 GLY A CA 1
ATOM 650 C C . GLY A 1 92 ? 6.829 12.402 -15.118 1.00 85.25 92 GLY A C 1
ATOM 651 O O . GLY A 1 92 ? 7.065 11.445 -15.860 1.00 85.25 92 GLY A O 1
ATOM 652 N N . ASP A 1 93 ? 7.523 13.535 -15.164 1.00 81.25 93 ASP A N 1
ATOM 653 C CA . ASP A 1 93 ? 8.580 13.765 -16.148 1.00 81.25 93 ASP A CA 1
ATOM 654 C C . ASP A 1 93 ? 9.728 12.765 -15.959 1.00 81.25 93 ASP A C 1
ATOM 656 O O . ASP A 1 93 ? 10.481 12.807 -14.986 1.00 81.25 93 ASP A O 1
ATOM 660 N N . GLY A 1 94 ? 9.825 11.810 -16.885 1.00 78.00 94 GLY A 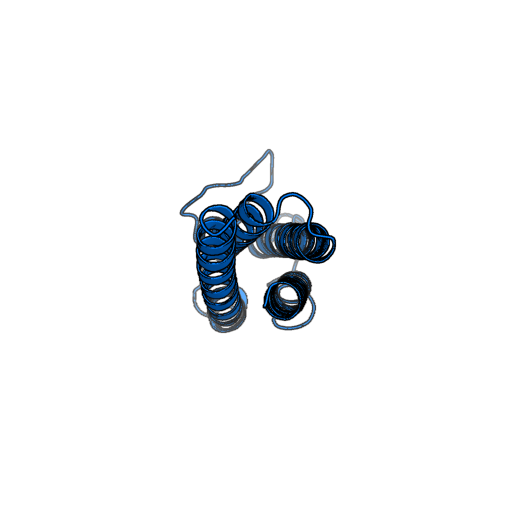N 1
ATOM 661 C CA . GLY A 1 94 ? 10.870 10.785 -16.903 1.00 78.00 94 GLY A CA 1
ATOM 662 C C . GLY A 1 94 ? 10.644 9.577 -15.987 1.00 78.00 94 GLY A C 1
ATOM 663 O O . GLY A 1 94 ? 11.482 8.677 -15.985 1.00 78.00 94 GLY A O 1
ATOM 664 N N . TRP A 1 95 ? 9.528 9.489 -15.251 1.00 84.06 95 TRP A N 1
ATOM 665 C CA . TRP A 1 95 ? 9.239 8.329 -14.398 1.00 84.06 95 TRP A CA 1
ATOM 666 C C . TRP A 1 95 ? 7.785 7.868 -14.469 1.00 84.06 95 TRP A C 1
ATOM 668 O O . TRP A 1 95 ? 6.853 8.638 -14.699 1.00 84.06 95 TRP A O 1
ATOM 678 N N . ARG A 1 96 ? 7.572 6.569 -14.250 1.00 88.69 96 ARG A N 1
ATOM 679 C CA . ARG A 1 96 ? 6.240 5.961 -14.270 1.00 88.69 96 ARG A CA 1
ATOM 680 C C . ARG A 1 96 ? 6.176 4.784 -13.315 1.00 88.69 96 ARG A C 1
ATOM 682 O O . ARG A 1 96 ? 7.011 3.887 -13.400 1.00 88.69 96 ARG A O 1
ATOM 689 N N . ALA A 1 97 ? 5.155 4.765 -12.464 1.00 90.69 97 ALA A N 1
ATOM 690 C CA . ALA A 1 97 ? 4.802 3.573 -11.712 1.00 90.69 97 ALA A CA 1
ATOM 691 C C . ALA A 1 97 ? 4.152 2.551 -12.654 1.00 90.69 97 ALA A C 1
ATOM 693 O O . ALA A 1 97 ? 3.350 2.888 -13.530 1.00 90.69 97 ALA A O 1
ATOM 694 N N . GLY A 1 98 ? 4.524 1.292 -12.493 1.00 90.56 98 GLY A N 1
ATOM 695 C CA . GLY A 1 98 ? 3.948 0.180 -13.225 1.00 90.56 98 GLY A CA 1
ATOM 696 C C . GLY A 1 98 ? 4.793 -1.076 -13.094 1.00 90.56 98 GLY A C 1
ATOM 697 O O . GLY A 1 98 ? 5.934 -1.048 -12.634 1.00 90.56 98 GLY A O 1
ATOM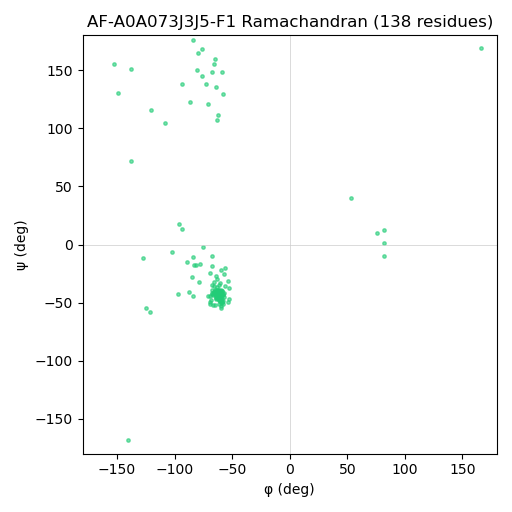 698 N N . LEU A 1 99 ? 4.228 -2.184 -13.546 1.00 88.81 99 LEU A N 1
ATOM 699 C CA . LEU A 1 99 ? 4.944 -3.445 -13.640 1.00 88.81 99 LEU A CA 1
ATOM 700 C C . LEU A 1 99 ? 5.827 -3.507 -14.885 1.00 88.81 99 LEU A C 1
ATOM 702 O O . LEU A 1 99 ? 5.741 -2.695 -15.814 1.00 88.81 99 LEU A O 1
ATOM 706 N N . CYS A 1 100 ? 6.723 -4.481 -14.863 1.00 86.50 100 CYS A N 1
ATOM 707 C CA . CYS A 1 100 ? 7.618 -4.769 -15.959 1.00 86.50 100 CYS A CA 1
ATOM 708 C C . CYS A 1 100 ? 6.791 -5.492 -17.039 1.00 86.50 100 CYS A C 1
ATOM 710 O O . CYS A 1 100 ? 5.848 -6.213 -16.716 1.00 86.50 100 CYS A O 1
ATOM 712 N N . GLY A 1 101 ? 7.096 -5.240 -18.316 1.00 81.25 101 GLY A N 1
ATOM 713 C CA . GLY A 1 101 ? 6.248 -5.696 -19.428 1.00 81.25 101 GLY A CA 1
ATOM 714 C C . GLY A 1 101 ? 6.256 -7.210 -19.646 1.00 81.25 101 GLY A C 1
ATOM 715 O O . GLY A 1 101 ? 5.292 -7.750 -20.174 1.00 81.25 101 GLY A O 1
ATOM 716 N N . ASP A 1 102 ? 7.320 -7.890 -19.219 1.00 83.75 102 ASP A N 1
ATOM 717 C CA . ASP A 1 102 ? 7.421 -9.345 -19.274 1.00 83.75 102 ASP A CA 1
ATOM 718 C C . ASP A 1 102 ? 6.805 -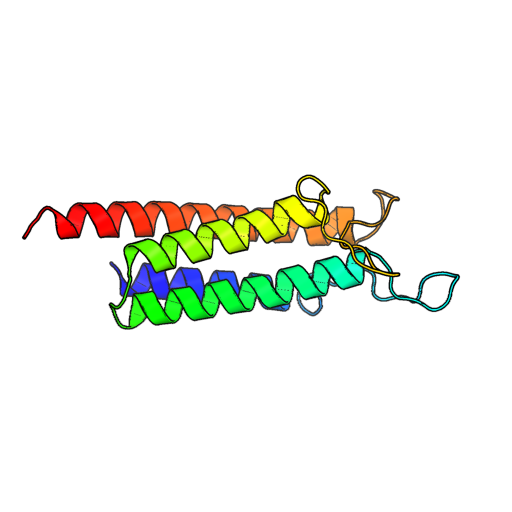9.977 -18.014 1.00 83.75 102 ASP A C 1
ATOM 720 O O . ASP A 1 102 ? 7.198 -9.694 -16.873 1.00 83.75 102 ASP A O 1
ATOM 724 N N . ALA A 1 103 ? 5.816 -10.843 -18.239 1.00 83.06 103 ALA A N 1
ATOM 725 C CA . ALA A 1 103 ? 5.074 -11.544 -17.200 1.00 83.06 103 ALA A CA 1
ATOM 726 C C . ALA A 1 103 ? 5.921 -12.574 -16.435 1.00 83.06 103 ALA A C 1
ATOM 728 O O . ALA A 1 103 ? 5.541 -12.954 -15.332 1.00 83.06 103 ALA A O 1
ATOM 729 N N . SER A 1 104 ? 7.062 -13.006 -16.980 1.00 83.50 104 SER A N 1
ATOM 730 C CA . SER A 1 104 ? 7.973 -13.959 -16.332 1.00 83.50 104 SER A CA 1
ATOM 731 C C . SER A 1 104 ? 8.841 -13.323 -15.238 1.00 83.50 104 SER A C 1
ATOM 733 O O . SER A 1 104 ? 9.394 -14.027 -14.388 1.00 83.50 104 SER A O 1
ATOM 735 N N . HIS A 1 105 ? 8.946 -11.990 -15.205 1.00 84.69 105 HIS A N 1
ATOM 736 C CA . HIS A 1 105 ? 9.753 -11.293 -14.208 1.00 84.69 105 HIS A CA 1
ATOM 737 C C . HIS A 1 105 ? 9.187 -11.421 -12.789 1.00 84.69 105 HIS A C 1
ATOM 739 O O . HIS A 1 105 ? 7.975 -11.427 -12.570 1.00 84.69 105 HIS A O 1
ATOM 745 N N . ALA A 1 106 ? 10.092 -11.432 -11.804 1.00 83.56 106 ALA A N 1
ATOM 746 C CA . ALA A 1 106 ? 9.777 -11.616 -10.384 1.00 83.56 106 ALA A CA 1
ATOM 747 C C . ALA A 1 106 ? 8.716 -10.635 -9.846 1.00 83.56 106 ALA A C 1
ATOM 749 O O . ALA A 1 106 ? 7.915 -10.992 -8.981 1.00 83.56 106 ALA A O 1
ATOM 750 N N . CYS A 1 107 ? 8.657 -9.416 -10.391 1.00 85.56 107 CYS A N 1
ATOM 751 C CA . CYS A 1 107 ? 7.642 -8.430 -10.027 1.00 85.56 107 CYS A CA 1
ATOM 752 C C . CYS A 1 107 ? 6.206 -8.896 -10.341 1.00 85.56 107 CYS A C 1
ATOM 754 O O . CYS A 1 107 ? 5.296 -8.601 -9.566 1.00 85.56 107 CYS A O 1
ATOM 756 N N . ASN A 1 108 ? 6.013 -9.650 -11.428 1.00 87.00 108 ASN A N 1
ATOM 757 C CA . ASN A 1 108 ? 4.729 -10.203 -11.855 1.00 87.00 108 ASN A CA 1
ATOM 758 C C . ASN A 1 108 ? 4.451 -11.566 -11.210 1.00 87.00 108 ASN A C 1
ATOM 760 O O . ASN A 1 108 ? 3.328 -11.824 -10.786 1.00 87.00 108 ASN A O 1
ATOM 764 N N . THR A 1 109 ? 5.461 -12.432 -11.106 1.00 87.94 109 THR A N 1
ATOM 765 C CA . THR A 1 109 ? 5.274 -13.822 -10.655 1.00 87.94 109 THR A CA 1
ATOM 766 C C . THR A 1 109 ? 5.284 -13.991 -9.139 1.00 87.94 109 THR A C 1
ATOM 768 O O . THR A 1 109 ? 4.641 -14.904 -8.623 1.00 87.94 109 THR A O 1
ATOM 771 N N . VAL A 1 110 ? 5.984 -13.117 -8.410 1.00 88.81 110 VAL A N 1
ATOM 772 C CA . VAL A 1 110 ? 6.178 -13.243 -6.957 1.00 88.81 110 VAL A CA 1
ATOM 773 C C . VAL A 1 110 ? 5.644 -12.020 -6.222 1.00 88.81 110 VAL A C 1
ATOM 775 O O . VAL A 1 110 ? 4.755 -12.152 -5.377 1.00 88.81 110 VAL A O 1
ATOM 778 N N . THR A 1 111 ? 6.141 -10.823 -6.551 1.00 88.50 111 THR A N 1
ATOM 779 C CA . THR A 1 111 ? 5.828 -9.615 -5.776 1.00 88.50 111 THR A CA 1
ATOM 780 C C . THR A 1 111 ? 4.355 -9.246 -5.856 1.00 88.50 111 THR A C 1
ATOM 782 O O . THR A 1 111 ? 3.718 -9.083 -4.818 1.00 88.50 111 THR A O 1
ATOM 785 N N . MET A 1 112 ? 3.777 -9.139 -7.055 1.00 92.00 112 MET A N 1
ATOM 786 C CA . MET A 1 112 ? 2.376 -8.733 -7.194 1.00 92.00 112 MET A CA 1
ATOM 787 C C . MET A 1 112 ? 1.364 -9.703 -6.592 1.00 92.00 112 MET A C 1
ATOM 789 O O . MET A 1 112 ? 0.454 -9.233 -5.909 1.00 92.00 112 MET A O 1
ATOM 793 N N . PRO A 1 113 ? 1.494 -11.031 -6.756 1.00 93.44 113 PRO A N 1
ATOM 794 C CA . PRO A 1 113 ? 0.620 -11.975 -6.069 1.00 93.44 113 PRO A CA 1
ATOM 795 C C . PRO A 1 113 ? 0.701 -11.854 -4.543 1.00 93.44 113 PRO A C 1
ATOM 797 O O . PRO A 1 113 ? -0.324 -11.929 -3.861 1.00 93.44 113 PRO A O 1
ATOM 800 N N . ALA A 1 114 ? 1.899 -11.638 -3.989 1.00 93.62 114 ALA A N 1
ATOM 801 C CA . ALA A 1 114 ? 2.083 -11.444 -2.553 1.00 93.62 114 ALA A CA 1
ATOM 802 C C . ALA A 1 114 ? 1.479 -10.115 -2.069 1.00 93.62 114 ALA A C 1
ATOM 804 O O . ALA A 1 114 ? 0.696 -10.103 -1.116 1.00 93.62 114 ALA A O 1
ATOM 805 N N . VAL A 1 115 ? 1.771 -9.011 -2.764 1.00 93.88 115 VAL A N 1
ATOM 806 C CA . VAL A 1 115 ? 1.182 -7.690 -2.497 1.00 93.88 115 VAL A CA 1
ATOM 807 C C . VAL A 1 115 ? -0.339 -7.756 -2.612 1.00 93.88 115 VAL A C 1
ATOM 809 O O . VAL A 1 115 ? -1.025 -7.264 -1.726 1.00 93.88 115 VAL A O 1
ATOM 812 N N . GLY A 1 116 ? -0.886 -8.434 -3.621 1.00 94.88 116 GLY A N 1
ATOM 813 C CA . GLY A 1 116 ? -2.327 -8.612 -3.801 1.00 94.88 116 GLY A CA 1
ATOM 814 C C . GLY A 1 116 ? -3.004 -9.275 -2.599 1.00 94.88 116 GLY A C 1
ATOM 815 O O . GLY A 1 116 ? -4.047 -8.803 -2.148 1.00 94.88 116 GLY A O 1
ATOM 816 N N . LYS A 1 117 ? -2.386 -10.307 -2.008 1.00 96.50 117 LYS A N 1
ATOM 817 C CA . LYS A 1 117 ? -2.890 -10.945 -0.776 1.00 96.50 117 LYS A CA 1
ATOM 818 C C . LYS A 1 117 ? -2.846 -9.993 0.423 1.00 96.50 117 LYS A C 1
ATOM 820 O O . LYS A 1 117 ? -3.811 -9.930 1.185 1.00 96.50 117 LYS A O 1
ATOM 825 N N . LEU A 1 118 ? -1.760 -9.232 0.577 1.00 95.94 118 LEU A N 1
ATOM 826 C CA . LEU A 1 118 ? -1.630 -8.229 1.640 1.00 95.94 118 LEU A CA 1
ATOM 827 C C . LEU A 1 118 ? -2.664 -7.107 1.489 1.00 95.94 118 LEU A C 1
ATOM 829 O O . LEU A 1 118 ? -3.292 -6.712 2.473 1.00 95.94 118 LEU A O 1
ATOM 833 N N . VAL A 1 119 ? -2.885 -6.629 0.263 1.00 96.44 119 VAL A N 1
ATOM 834 C CA . VAL A 1 119 ? -3.907 -5.629 -0.061 1.00 96.44 119 VAL A CA 1
ATOM 835 C C . VAL A 1 119 ? -5.296 -6.161 0.271 1.00 96.44 119 VAL A C 1
ATOM 837 O O . VAL A 1 119 ? -6.017 -5.507 1.019 1.00 96.44 119 VAL A O 1
ATOM 840 N N . ALA A 1 120 ? -5.649 -7.362 -0.196 1.00 96.75 120 ALA A N 1
ATOM 841 C CA . ALA A 1 120 ? -6.944 -7.978 0.091 1.00 96.75 120 ALA A CA 1
ATOM 842 C C . ALA A 1 120 ? -7.187 -8.122 1.603 1.00 96.75 120 ALA A C 1
ATOM 844 O O . ALA A 1 120 ? -8.245 -7.734 2.102 1.00 96.75 120 ALA A O 1
ATOM 845 N N . GLY A 1 121 ? -6.184 -8.600 2.349 1.00 96.19 121 GLY A N 1
ATOM 846 C CA . GLY A 1 121 ? -6.247 -8.687 3.808 1.00 96.19 121 GLY A CA 1
ATOM 847 C C . GLY A 1 121 ? -6.428 -7.320 4.473 1.00 96.19 121 GLY A C 1
ATOM 848 O O . GLY A 1 121 ? -7.264 -7.171 5.362 1.00 96.19 121 GLY A O 1
ATOM 849 N N . THR A 1 122 ? -5.699 -6.300 4.015 1.00 94.69 122 THR A N 1
ATOM 850 C CA . THR A 1 122 ? -5.776 -4.942 4.580 1.00 94.69 122 THR A CA 1
ATOM 851 C C . THR A 1 122 ? -7.128 -4.292 4.312 1.00 94.69 122 THR A C 1
ATOM 853 O O . THR A 1 122 ? -7.710 -3.696 5.217 1.00 94.69 122 THR A O 1
ATOM 856 N N . VAL A 1 123 ? -7.663 -4.442 3.097 1.00 96.25 123 VAL A N 1
ATOM 857 C CA . VAL A 1 123 ? -8.991 -3.938 2.726 1.00 96.25 123 VAL A CA 1
ATOM 858 C C . VAL A 1 123 ? -10.074 -4.631 3.547 1.00 96.25 123 VAL A C 1
ATOM 860 O O . VAL A 1 123 ? -10.920 -3.947 4.117 1.00 96.25 123 VAL A O 1
ATOM 863 N N . LEU A 1 124 ? -10.019 -5.960 3.689 1.00 95.81 124 LEU A N 1
ATOM 864 C CA . LEU A 1 124 ? -10.982 -6.711 4.499 1.00 95.81 124 LEU A CA 1
ATOM 865 C C . LEU A 1 124 ? -10.980 -6.235 5.959 1.00 95.81 124 LEU A C 1
ATOM 867 O O . LEU A 1 124 ? -12.031 -5.916 6.515 1.00 95.81 124 LEU A O 1
ATOM 871 N N . VAL A 1 125 ? -9.797 -6.132 6.570 1.00 93.44 125 VAL A N 1
ATOM 872 C CA . VAL A 1 125 ? -9.641 -5.643 7.950 1.00 93.44 125 VAL A CA 1
ATOM 873 C C . VAL A 1 125 ? -10.115 -4.194 8.078 1.00 93.44 125 VAL A C 1
ATOM 875 O O . VAL A 1 125 ? -10.788 -3.861 9.054 1.00 93.44 125 VAL A O 1
ATOM 878 N N . GLY A 1 126 ? -9.816 -3.343 7.094 1.00 90.12 126 GLY A N 1
ATOM 879 C CA . GLY A 1 126 ? -10.267 -1.954 7.045 1.00 90.12 126 GLY A CA 1
ATOM 880 C C . GLY A 1 126 ? -11.790 -1.832 6.987 1.00 90.12 126 GLY A C 1
ATOM 881 O O . GLY A 1 126 ? -12.374 -1.112 7.792 1.00 90.12 126 GLY A O 1
ATOM 882 N N . VAL A 1 127 ? -12.455 -2.585 6.107 1.00 91.62 127 VAL A N 1
ATOM 883 C CA . VAL A 1 127 ? -13.923 -2.589 5.986 1.00 91.62 127 VAL A CA 1
ATOM 884 C C . VAL A 1 127 ? -14.583 -3.108 7.265 1.00 91.62 127 VAL A C 1
ATOM 886 O O . VAL A 1 127 ? -15.497 -2.470 7.786 1.00 91.62 127 VAL A O 1
ATOM 889 N N . LEU A 1 128 ? -14.091 -4.211 7.837 1.00 90.44 128 LEU A N 1
ATOM 890 C CA . LEU A 1 128 ? -14.611 -4.736 9.105 1.00 90.44 128 LEU A CA 1
ATOM 891 C C . LEU A 1 128 ? -14.401 -3.747 10.262 1.00 90.44 128 LEU A C 1
ATOM 893 O O . LEU A 1 128 ? -15.304 -3.535 11.074 1.00 90.44 128 LEU A O 1
ATOM 897 N N . GLY A 1 129 ? -13.231 -3.105 10.321 1.00 85.06 129 GLY A N 1
ATOM 898 C CA . GLY A 1 129 ? -12.918 -2.062 11.298 1.00 85.06 129 GLY A CA 1
ATOM 899 C C . GLY A 1 129 ? -13.812 -0.827 11.155 1.00 85.06 129 GLY A C 1
ATOM 900 O O . GLY A 1 129 ? -14.216 -0.244 12.164 1.00 85.06 129 GLY A O 1
ATOM 901 N N . LEU A 1 130 ? -14.170 -0.466 9.920 1.00 86.12 130 LEU A N 1
ATOM 902 C CA . LEU A 1 130 ? -15.095 0.617 9.599 1.00 86.12 130 LEU A CA 1
ATOM 903 C C . LEU A 1 130 ? -16.516 0.295 10.081 1.00 86.12 130 LEU A C 1
ATOM 905 O O .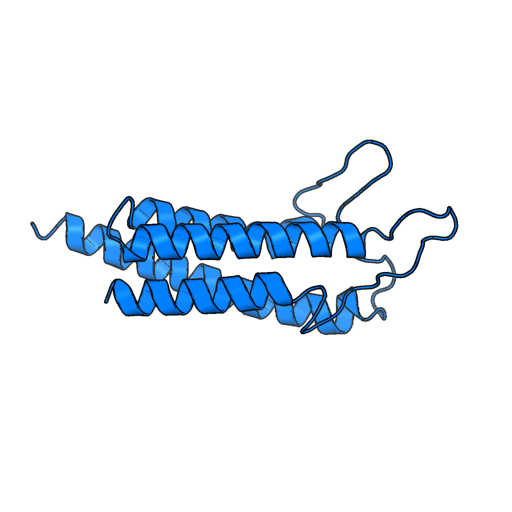 LEU A 1 130 ? -17.089 1.084 10.833 1.00 86.12 130 LEU A O 1
ATOM 909 N N . ILE A 1 131 ? -17.049 -0.879 9.724 1.00 86.94 131 ILE A N 1
ATOM 910 C CA . ILE A 1 131 ? -18.382 -1.347 10.147 1.00 86.94 131 ILE A CA 1
ATOM 911 C C . ILE A 1 131 ? -18.466 -1.391 11.677 1.00 86.94 131 ILE A C 1
ATOM 913 O O . ILE A 1 131 ? -19.374 -0.815 12.273 1.00 86.94 131 ILE A O 1
ATOM 917 N N . ALA A 1 132 ? -17.472 -1.992 12.337 1.00 82.06 132 ALA A N 1
ATOM 918 C CA . ALA A 1 132 ? -17.409 -2.041 13.797 1.00 82.06 132 ALA A CA 1
ATOM 919 C C . ALA A 1 132 ? -17.264 -0.648 14.440 1.00 82.06 132 ALA A C 1
ATOM 921 O O . ALA A 1 132 ? -17.647 -0.453 15.596 1.00 82.06 132 ALA A O 1
ATOM 922 N N . GLY A 1 133 ? -16.682 0.316 13.723 1.00 77.06 133 GLY A N 1
ATOM 923 C CA . GLY A 1 133 ? -16.593 1.713 14.136 1.00 77.06 133 GLY A CA 1
ATOM 924 C C . GLY A 1 133 ? -17.943 2.429 14.087 1.00 77.06 133 GLY A C 1
ATOM 925 O O . GLY A 1 133 ? -18.275 3.128 15.044 1.00 77.06 133 GLY A O 1
ATOM 926 N N . PHE A 1 134 ? -18.719 2.227 13.018 1.00 80.44 134 PHE A N 1
ATOM 927 C CA . PHE A 1 134 ? -20.055 2.811 12.852 1.00 80.44 134 PHE A CA 1
ATOM 928 C C . PHE A 1 134 ? -21.078 2.214 13.820 1.00 80.44 134 PHE A C 1
ATOM 930 O O . PHE A 1 134 ? -21.684 2.961 14.580 1.00 80.44 134 PHE A O 1
ATOM 937 N N . LEU A 1 135 ? -21.161 0.882 13.922 1.00 78.25 135 LEU A N 1
ATOM 938 C CA . LEU A 1 135 ? -22.107 0.204 14.825 1.00 78.25 135 LEU A CA 1
ATOM 939 C C . LEU A 1 135 ? -21.950 0.611 16.301 1.00 78.25 135 LEU A C 1
ATOM 941 O O .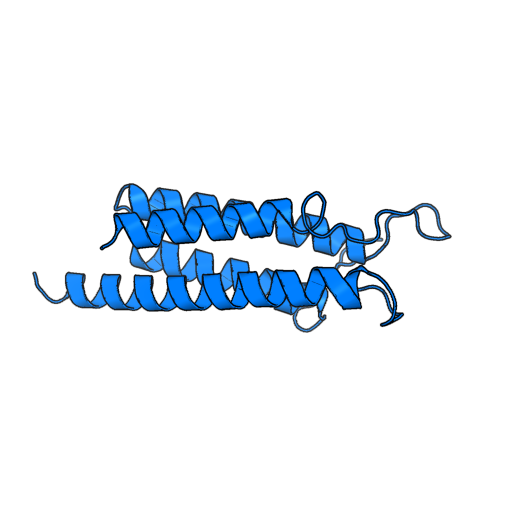 LEU A 1 135 ? -22.882 0.512 17.090 1.00 78.25 135 LEU A O 1
ATOM 945 N N . ARG A 1 136 ? -20.757 1.061 16.706 1.00 67.56 136 ARG A N 1
ATOM 946 C CA . ARG A 1 136 ? -20.487 1.527 18.078 1.00 67.56 136 ARG A CA 1
ATOM 947 C C . ARG A 1 136 ? -20.747 3.011 18.285 1.00 67.56 136 ARG A C 1
ATOM 949 O O . ARG A 1 136 ? -20.762 3.450 19.432 1.00 67.56 136 ARG A O 1
ATOM 956 N N . ARG A 1 137 ? -20.881 3.776 17.203 1.00 59.59 137 ARG A N 1
ATOM 957 C CA . ARG A 1 137 ? -21.265 5.185 17.249 1.00 59.59 137 ARG A CA 1
ATOM 958 C C . ARG A 1 137 ? -22.775 5.330 17.450 1.00 59.59 137 ARG A C 1
ATOM 960 O O . ARG A 1 137 ? -23.158 6.243 18.162 1.00 59.59 137 ARG A O 1
ATOM 967 N N . ASP A 1 138 ? -23.561 4.395 16.917 1.00 54.06 138 ASP A N 1
ATOM 968 C CA . ASP A 1 138 ? -25.031 4.393 17.015 1.00 54.06 138 ASP A CA 1
ATOM 969 C C . ASP A 1 138 ? -25.566 3.763 18.319 1.00 54.06 138 ASP A C 1
ATOM 971 O O . ASP A 1 138 ? -26.748 3.858 18.624 1.00 54.06 138 ASP A O 1
ATOM 975 N N . GLY A 1 139 ? -24.702 3.100 19.099 1.00 48.28 139 GLY A N 1
ATOM 976 C CA . GLY A 1 139 ? -25.045 2.460 20.380 1.00 48.28 139 GLY A CA 1
ATOM 977 C C . GLY A 1 139 ? -24.754 3.304 21.630 1.00 48.28 139 GLY A C 1
ATOM 978 O O . GLY A 1 139 ? -24.609 2.740 22.716 1.00 48.28 139 GLY A O 1
ATOM 979 N N . ARG A 1 140 ? -24.580 4.618 21.479 1.00 44.28 140 ARG A N 1
ATOM 980 C CA . ARG A 1 140 ? -24.503 5.620 22.555 1.00 44.28 140 ARG A CA 1
ATOM 981 C C . ARG A 1 140 ? -25.488 6.735 22.262 1.00 44.28 140 ARG A C 1
ATOM 983 O O . ARG A 1 140 ? -25.905 7.373 23.247 1.00 44.28 140 ARG A O 1
#

Organism: NCBI:txid2754

InterPro domains:
  IPR025531 Protein of unknown function DUF4418 [PF14387] (10-131)

Sequence (140 aa):
MRRPFSALTALLGAALALSPFVLFPVCTAAAAGGGHMKCWYSGLFITAMGVVVIAAALCAWRGRLVAPAFAVAAAAALLCWLVPNGVVPISGDGWRAGLCGDASHACNTVTMPAVGKLVAGTVLVGVLGLIAGFLRRDGR

Solvent-accessible surface area (backbone atoms only — not comparable to full-atom values): 6891 Å² total; per-residue (Å²): 112,67,57,62,51,19,51,52,38,27,52,43,12,50,52,42,31,39,26,34,77,69,77,31,54,37,55,71,59,66,34,99,84,74,44,74,32,31,28,40,48,28,27,52,50,29,24,54,31,11,50,50,17,28,54,22,18,51,38,28,52,77,64,45,63,42,41,62,21,23,48,50,26,20,51,37,30,49,45,54,50,36,28,34,72,52,77,43,82,50,70,58,95,93,46,42,40,16,60,66,93,56,67,83,40,54,41,55,66,48,24,43,58,51,50,46,52,48,26,53,53,35,32,51,52,14,52,53,45,26,52,61,41,52,62,60,62,78,73,112

pLDDT: mean 88.43, std 9.72, range [44.28, 97.94]

Radius of gyration: 16.27 Å; Cα contacts (8 Å, |Δi|>4): 232; chains: 1; bounding box: 46×28×43 Å